Protein AF-G9FIB5-F1 (afdb_monomer)

Structure (mmCIF, N/CA/C/O backbone):
data_AF-G9FIB5-F1
#
_entry.id   AF-G9FIB5-F1
#
loop_
_atom_site.group_PDB
_atom_site.id
_atom_site.type_symbol
_atom_site.label_atom_id
_atom_site.label_alt_id
_atom_site.label_comp_id
_atom_site.label_asym_id
_atom_site.label_entity_id
_atom_site.label_seq_id
_atom_site.pdbx_PDB_ins_code
_atom_site.Cartn_x
_atom_site.Cartn_y
_atom_site.Cartn_z
_atom_site.occupancy
_atom_site.B_iso_or_equiv
_atom_site.auth_seq_id
_atom_site.auth_comp_id
_atom_site.auth_asym_id
_atom_site.auth_atom_id
_atom_site.pdbx_PDB_model_num
ATOM 1 N N . MET A 1 1 ? 10.680 5.954 -19.033 1.00 52.06 1 MET A N 1
ATOM 2 C CA . MET A 1 1 ? 10.224 6.651 -17.808 1.00 52.06 1 MET A CA 1
ATOM 3 C C . MET A 1 1 ? 9.826 5.575 -16.813 1.00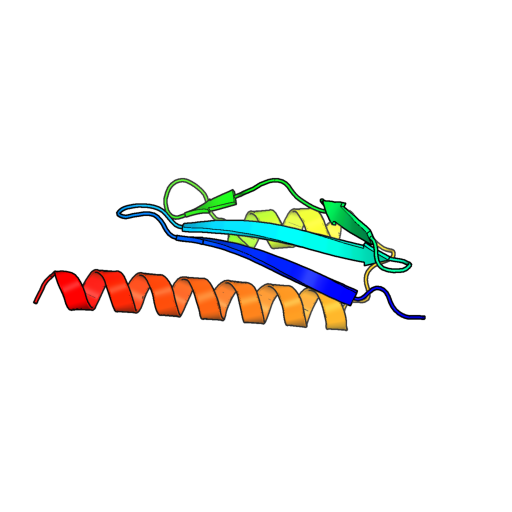 52.06 1 MET A C 1
ATOM 5 O O . MET A 1 1 ? 9.101 4.678 -17.220 1.00 52.06 1 MET A O 1
ATOM 9 N N . ALA A 1 2 ? 10.352 5.584 -15.585 1.00 57.59 2 ALA A N 1
ATOM 10 C CA . ALA A 1 2 ? 9.942 4.607 -14.571 1.00 57.59 2 ALA A CA 1
ATOM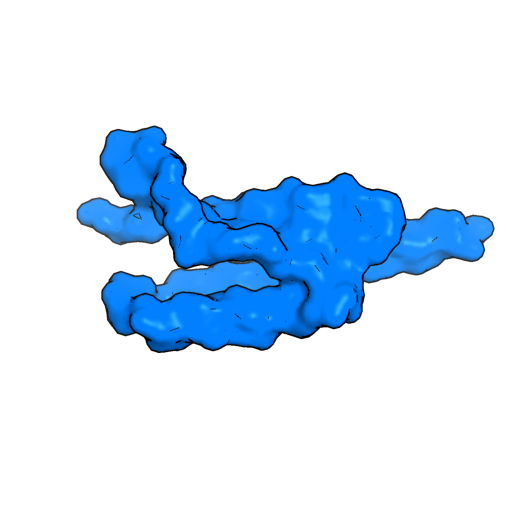 11 C C . ALA A 1 2 ? 8.470 4.854 -14.177 1.00 57.59 2 ALA A C 1
ATOM 13 O O . ALA A 1 2 ? 8.079 6.027 -14.099 1.00 57.59 2 ALA A O 1
ATOM 14 N N . PRO A 1 3 ? 7.652 3.806 -13.976 1.00 63.50 3 PRO A N 1
ATOM 15 C CA . PRO A 1 3 ? 6.282 3.968 -13.501 1.00 63.50 3 PRO A CA 1
ATOM 16 C C . PRO A 1 3 ? 6.293 4.658 -12.132 1.00 63.50 3 PRO A C 1
ATOM 18 O O . PRO A 1 3 ? 7.070 4.306 -11.251 1.00 63.50 3 PRO A O 1
ATOM 21 N N . ARG A 1 4 ? 5.456 5.684 -11.950 1.00 86.31 4 ARG A N 1
ATOM 22 C CA . ARG A 1 4 ? 5.293 6.332 -10.641 1.00 86.31 4 ARG A CA 1
ATOM 23 C C . ARG A 1 4 ? 4.109 5.683 -9.943 1.00 86.31 4 ARG A C 1
ATOM 25 O O . ARG A 1 4 ? 3.019 5.703 -10.488 1.00 86.31 4 ARG A O 1
ATOM 32 N N . PHE A 1 5 ? 4.302 5.126 -8.757 1.00 92.19 5 PHE A N 1
ATOM 33 C CA . PHE A 1 5 ? 3.207 4.547 -7.977 1.00 92.19 5 PHE A CA 1
ATOM 34 C C . PHE A 1 5 ? 2.639 5.566 -6.989 1.00 92.19 5 PHE A C 1
ATOM 36 O O . PHE A 1 5 ? 3.370 6.416 -6.473 1.00 92.19 5 PHE A O 1
ATOM 43 N N . LYS A 1 6 ? 1.342 5.464 -6.710 1.00 92.50 6 LYS A N 1
ATOM 44 C CA . LYS A 1 6 ? 0.616 6.299 -5.757 1.00 92.50 6 LYS A CA 1
ATOM 45 C C . LYS A 1 6 ? -0.161 5.410 -4.796 1.00 92.50 6 LYS A C 1
ATOM 47 O O . LYS A 1 6 ? -0.822 4.474 -5.223 1.00 92.50 6 LYS A O 1
ATOM 52 N N . LEU A 1 7 ? -0.079 5.716 -3.506 1.00 93.88 7 LEU A N 1
ATOM 53 C CA . LEU A 1 7 ? -0.905 5.091 -2.477 1.00 93.88 7 LEU A CA 1
ATOM 54 C C . LEU A 1 7 ? -2.194 5.894 -2.323 1.00 93.88 7 LEU A C 1
ATOM 56 O O . LEU A 1 7 ? -2.148 7.099 -2.067 1.00 93.88 7 LEU A O 1
ATOM 60 N N . ASN A 1 8 ? -3.326 5.220 -2.461 1.00 94.81 8 ASN A N 1
ATOM 61 C CA . ASN A 1 8 ? -4.638 5.763 -2.157 1.00 94.81 8 ASN A CA 1
ATOM 62 C C . ASN A 1 8 ? -5.061 5.279 -0.775 1.00 94.81 8 ASN A C 1
ATOM 64 O O . ASN A 1 8 ? -5.011 4.086 -0.483 1.00 94.81 8 ASN A O 1
ATOM 68 N N . ILE A 1 9 ? -5.473 6.216 0.073 1.00 95.06 9 ILE A N 1
ATOM 69 C CA . ILE A 1 9 ? -5.771 5.963 1.482 1.00 95.06 9 ILE A CA 1
ATOM 70 C C . ILE A 1 9 ? -7.221 6.357 1.727 1.00 95.06 9 ILE A C 1
ATOM 72 O O . ILE A 1 9 ? -7.617 7.484 1.431 1.00 95.06 9 ILE A O 1
ATOM 76 N N . LEU A 1 10 ? -7.997 5.434 2.284 1.00 95.00 10 LEU A N 1
ATOM 77 C CA . LEU A 1 10 ? -9.348 5.668 2.762 1.00 95.00 10 LEU A CA 1
ATOM 78 C C . LEU A 1 10 ? -9.337 5.591 4.288 1.00 95.00 10 LEU A C 1
ATOM 80 O O . LEU A 1 10 ? -9.177 4.520 4.869 1.00 95.00 10 LEU A O 1
ATOM 84 N N . TRP A 1 11 ? -9.469 6.746 4.932 1.00 93.62 11 TRP A N 1
ATOM 85 C CA . TRP A 1 11 ? -9.451 6.862 6.385 1.00 93.62 11 TRP A CA 1
ATOM 86 C C . TRP A 1 11 ? -10.880 6.849 6.922 1.00 93.62 11 TRP A C 1
ATOM 88 O O . TRP A 1 11 ? -11.617 7.814 6.726 1.00 93.62 11 TRP A O 1
ATOM 98 N N . LEU A 1 12 ? -11.279 5.759 7.575 1.00 91.31 12 LEU A N 1
ATOM 99 C CA . LEU A 1 12 ? -12.597 5.611 8.189 1.00 91.31 12 LEU A CA 1
ATOM 100 C C . LEU A 1 12 ? -12.464 5.595 9.716 1.00 91.31 12 LEU A C 1
ATOM 102 O O . LEU A 1 12 ? -11.364 5.484 10.258 1.00 91.31 12 LEU A O 1
ATOM 106 N N . GLU A 1 13 ? -13.597 5.702 10.411 1.00 86.56 13 GLU A N 1
ATOM 107 C CA . GLU A 1 13 ? -13.632 5.733 11.879 1.00 86.56 13 GLU A CA 1
ATOM 108 C C . GLU A 1 13 ? -13.040 4.465 12.499 1.00 86.56 13 GLU A C 1
ATOM 110 O O . GLU A 1 13 ? -12.260 4.553 13.436 1.00 86.56 13 GLU A O 1
ATOM 115 N N . ASN A 1 14 ? -13.370 3.296 11.944 1.00 90.00 14 AS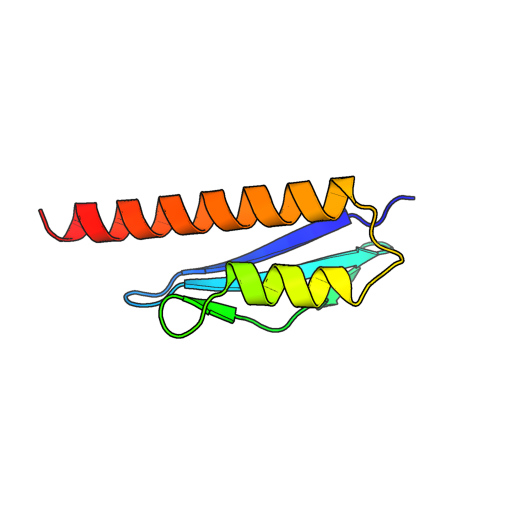N A N 1
ATOM 116 C CA . ASN A 1 14 ? -12.966 1.994 12.487 1.00 90.00 14 ASN A CA 1
ATOM 117 C C . ASN A 1 14 ? -12.070 1.192 11.540 1.00 90.00 14 ASN A C 1
ATOM 119 O O . ASN A 1 14 ? -11.634 0.094 11.884 1.00 90.00 14 ASN A O 1
ATOM 123 N N . GLU A 1 15 ? -11.818 1.717 10.341 1.00 93.62 15 GLU A N 1
ATOM 124 C CA . GLU A 1 15 ? -11.139 0.988 9.278 1.00 93.62 15 GLU A CA 1
ATOM 125 C C . GLU A 1 15 ? -10.167 1.881 8.508 1.00 93.62 15 GLU A C 1
ATOM 127 O O . GLU A 1 15 ? -10.360 3.089 8.367 1.00 93.62 15 GLU A O 1
ATOM 132 N N . LEU A 1 16 ? -9.133 1.257 7.960 1.00 95.00 16 LEU A N 1
ATOM 133 C CA . LEU A 1 16 ? -8.167 1.887 7.076 1.00 95.00 16 LEU A CA 1
ATOM 134 C C . LEU A 1 16 ? -8.129 1.113 5.761 1.00 95.00 16 LEU A C 1
ATOM 136 O O . LEU A 1 16 ? -7.670 -0.027 5.727 1.00 95.00 16 LEU A O 1
ATOM 140 N N . GLY A 1 17 ? -8.601 1.739 4.686 1.00 95.94 17 GLY A N 1
ATOM 141 C CA . GLY A 1 17 ? -8.484 1.216 3.330 1.00 95.94 17 GLY A CA 1
ATOM 142 C C . GLY A 1 17 ? -7.199 1.704 2.665 1.00 95.94 17 GLY A C 1
ATOM 143 O O . GLY A 1 17 ? -6.909 2.900 2.695 1.00 95.94 17 GLY A O 1
ATOM 144 N N . ILE A 1 18 ? -6.436 0.810 2.040 1.00 95.88 18 ILE A N 1
ATOM 145 C CA . ILE A 1 18 ? -5.247 1.170 1.254 1.00 95.88 18 ILE A CA 1
ATOM 146 C C . ILE A 1 18 ? -5.315 0.483 -0.110 1.00 95.88 18 ILE A C 1
ATOM 148 O O . ILE A 1 18 ? -5.557 -0.719 -0.182 1.00 95.88 18 ILE A O 1
ATOM 152 N N . ALA A 1 19 ? -5.077 1.249 -1.173 1.00 96.12 19 ALA A N 1
ATOM 153 C CA . ALA A 1 19 ? -4.920 0.767 -2.543 1.00 96.12 19 ALA A CA 1
ATOM 154 C C . ALA A 1 19 ? -3.684 1.403 -3.196 1.00 96.12 19 ALA A C 1
ATOM 156 O O . ALA A 1 19 ? -3.173 2.426 -2.726 1.00 96.12 19 ALA A O 1
ATOM 157 N N . ILE A 1 20 ? -3.195 0.808 -4.282 1.00 95.06 20 ILE A N 1
ATOM 158 C CA . ILE A 1 20 ? -2.064 1.322 -5.055 1.00 95.06 20 ILE A CA 1
ATOM 159 C C . ILE A 1 20 ? -2.514 1.562 -6.485 1.00 95.06 20 ILE A C 1
ATOM 161 O O . ILE A 1 20 ? -3.098 0.679 -7.105 1.00 95.06 20 ILE A O 1
ATOM 165 N N . ASP A 1 21 ? -2.133 2.715 -7.025 1.00 94.38 21 ASP A N 1
ATOM 166 C CA . ASP A 1 21 ? -2.330 3.054 -8.426 1.00 94.38 21 ASP A CA 1
ATOM 167 C C . ASP A 1 21 ? -0.994 3.303 -9.113 1.00 94.38 21 ASP A C 1
ATOM 169 O O . ASP A 1 21 ? -0.038 3.834 -8.536 1.00 94.38 21 ASP A O 1
ATOM 173 N N . GLN A 1 22 ? -0.935 2.936 -10.382 1.00 92.31 22 GLN A N 1
ATOM 174 C CA . GLN A 1 22 ? 0.167 3.229 -11.273 1.00 92.31 22 GLN A CA 1
ATOM 175 C C . GLN A 1 22 ? -0.136 4.503 -12.062 1.00 92.31 22 GLN A C 1
ATOM 177 O O . GLN A 1 22 ? -1.167 4.622 -12.713 1.00 92.31 22 GLN A O 1
ATOM 182 N N . ILE A 1 23 ? 0.795 5.451 -12.044 1.00 90.38 23 ILE A N 1
ATOM 183 C CA . ILE A 1 23 ? 0.758 6.650 -12.872 1.00 90.38 23 ILE A CA 1
ATOM 184 C C . ILE A 1 23 ? 1.579 6.381 -14.130 1.00 90.38 23 ILE A C 1
ATOM 186 O O . ILE A 1 23 ? 2.811 6.255 -14.073 1.00 90.38 23 ILE A O 1
ATOM 190 N N . GLN A 1 24 ? 0.897 6.327 -15.270 1.00 88.19 24 GLN A N 1
ATOM 191 C CA . GLN A 1 24 ? 1.504 6.137 -16.582 1.00 88.19 24 GLN A CA 1
ATOM 192 C C . GLN A 1 24 ? 0.965 7.187 -17.551 1.00 88.19 24 GLN A C 1
ATOM 194 O O . GLN A 1 24 ? -0.236 7.385 -17.655 1.00 88.19 24 GLN A O 1
ATOM 199 N N . SER A 1 25 ? 1.862 7.899 -18.239 1.00 85.12 25 SER A N 1
ATOM 200 C CA . SER A 1 25 ? 1.497 8.934 -19.224 1.00 85.12 25 SER A CA 1
ATOM 201 C C . SER A 1 25 ? 0.543 10.027 -18.706 1.00 85.12 25 SER A C 1
ATOM 203 O O . SER A 1 25 ? -0.140 10.672 -19.491 1.00 85.12 25 SER A O 1
ATOM 205 N N . GLY A 1 26 ? 0.523 10.267 -17.389 1.00 83.44 26 GLY A N 1
ATOM 206 C CA . GLY A 1 26 ? -0.371 11.239 -16.748 1.00 83.44 26 GLY A CA 1
ATOM 207 C C . GLY A 1 26 ? -1.723 10.668 -16.311 1.00 83.44 26 GLY A C 1
ATOM 208 O O . GLY A 1 26 ? -2.456 11.361 -15.613 1.00 83.44 26 GLY A O 1
ATOM 209 N N . GLU A 1 27 ? -2.023 9.413 -16.643 1.00 87.19 27 GLU A N 1
ATOM 210 C CA . GLU A 1 27 ? -3.231 8.713 -16.209 1.00 87.19 27 GLU A CA 1
ATOM 211 C C . GLU A 1 27 ? -2.969 7.861 -14.965 1.00 87.19 27 GLU A C 1
ATOM 213 O O . GLU A 1 27 ? -1.866 7.346 -14.761 1.00 87.19 27 GLU A O 1
ATOM 218 N N . GLN A 1 28 ? -3.996 7.736 -14.123 1.00 91.00 28 GLN A N 1
ATOM 219 C CA . GLN A 1 28 ? -3.988 6.936 -12.902 1.00 91.00 28 GLN A CA 1
ATOM 220 C C . GLN A 1 28 ? -4.698 5.608 -13.189 1.00 91.00 28 GLN A C 1
ATOM 222 O O . GLN A 1 28 ? -5.896 5.584 -13.459 1.00 91.00 28 GLN A O 1
ATOM 227 N N . ILE A 1 29 ? -3.943 4.514 -13.154 1.00 91.06 29 ILE A N 1
ATOM 228 C CA . ILE A 1 29 ? -4.411 3.158 -13.441 1.00 91.06 29 ILE A CA 1
ATOM 229 C C . ILE A 1 29 ? -4.443 2.385 -12.116 1.00 91.06 29 ILE A C 1
ATOM 231 O O . ILE A 1 29 ? -3.382 2.220 -11.506 1.00 91.06 29 ILE A O 1
ATOM 235 N N . PRO A 1 30 ? -5.610 1.906 -11.653 1.00 92.56 30 PRO A N 1
ATOM 236 C CA . PRO A 1 30 ? -5.698 1.107 -10.435 1.00 92.56 30 PRO A CA 1
ATOM 237 C C . PRO A 1 30 ? -4.859 -0.165 -10.549 1.00 92.56 30 PRO A C 1
ATOM 239 O O . PRO A 1 30 ? -5.025 -0.941 -11.490 1.00 92.56 30 PRO A O 1
ATOM 242 N N . LEU A 1 31 ? -3.930 -0.364 -9.612 1.00 91.12 31 LEU A N 1
ATOM 243 C CA . LEU A 1 31 ? -3.035 -1.523 -9.604 1.00 91.12 31 LEU A CA 1
ATOM 244 C C . LEU A 1 31 ? -3.525 -2.618 -8.657 1.00 91.12 31 LEU A C 1
ATOM 246 O O . LEU A 1 31 ? -3.270 -3.799 -8.901 1.00 91.12 31 LEU A O 1
ATOM 250 N N . THR A 1 32 ? -4.184 -2.220 -7.571 1.00 92.50 32 THR A N 1
ATOM 251 C CA . THR A 1 32 ? -4.770 -3.114 -6.574 1.00 92.50 32 THR A CA 1
ATOM 252 C C . THR A 1 32 ? -6.141 -2.610 -6.151 1.00 92.50 32 THR A C 1
ATOM 254 O O . THR A 1 32 ? -6.405 -1.407 -6.186 1.00 92.50 32 THR A O 1
ATOM 257 N N . ASP A 1 33 ? -6.977 -3.521 -5.664 1.00 93.00 33 ASP A N 1
ATOM 258 C CA . ASP A 1 33 ? -8.189 -3.153 -4.938 1.00 93.00 33 ASP A CA 1
ATOM 259 C C . ASP A 1 33 ? -7.857 -2.484 -3.592 1.00 93.00 33 ASP A C 1
ATOM 261 O O . ASP A 1 33 ? -6.704 -2.455 -3.142 1.00 93.00 33 ASP A O 1
ATOM 265 N N . TYR A 1 34 ? -8.888 -1.941 -2.942 1.00 94.25 34 TYR A N 1
ATOM 266 C CA . TYR A 1 34 ? -8.789 -1.445 -1.574 1.00 94.25 34 TYR A CA 1
ATOM 267 C C . TYR A 1 34 ? -8.771 -2.601 -0.575 1.00 94.25 34 TYR A C 1
ATOM 269 O O . TYR A 1 34 ? -9.727 -3.370 -0.470 1.00 94.25 34 TYR A O 1
ATOM 277 N N . PHE A 1 35 ? -7.707 -2.659 0.218 1.00 94.56 35 PHE A N 1
ATOM 278 C CA . PHE A 1 35 ? -7.549 -3.604 1.317 1.00 94.56 35 PHE A CA 1
ATOM 279 C C . PHE A 1 35 ? -7.817 -2.922 2.656 1.00 94.56 35 PHE A C 1
ATOM 281 O O . PHE A 1 35 ? -7.254 -1.859 2.932 1.00 94.56 35 PHE A O 1
ATOM 288 N N . PHE A 1 36 ? -8.651 -3.536 3.496 1.00 94.06 36 PHE A N 1
ATOM 289 C CA . PHE A 1 36 ? -9.176 -2.917 4.713 1.00 94.06 36 PHE A CA 1
ATOM 290 C C . PHE A 1 36 ? -8.578 -3.520 5.987 1.00 94.06 36 PHE A C 1
ATOM 292 O O . PHE A 1 36 ? -8.809 -4.681 6.321 1.00 94.06 36 PHE A O 1
ATOM 299 N N . TRP A 1 37 ? -7.892 -2.684 6.759 1.00 92.00 37 TRP A N 1
ATOM 300 C CA . TRP A 1 37 ? -7.408 -3.000 8.100 1.00 92.00 37 TRP A CA 1
ATOM 301 C C . TRP A 1 37 ? -8.417 -2.513 9.155 1.00 92.00 37 TRP A C 1
ATOM 303 O O . TRP A 1 37 ? -8.966 -1.425 8.977 1.00 92.00 37 TRP A O 1
ATOM 313 N N . PRO A 1 38 ? -8.668 -3.247 10.259 1.00 89.75 38 PRO A N 1
ATOM 314 C CA . PRO A 1 38 ? -8.022 -4.494 10.692 1.00 89.75 38 PRO A CA 1
ATOM 315 C C . PRO A 1 38 ? -8.726 -5.780 10.222 1.00 89.75 38 PRO A C 1
ATOM 317 O 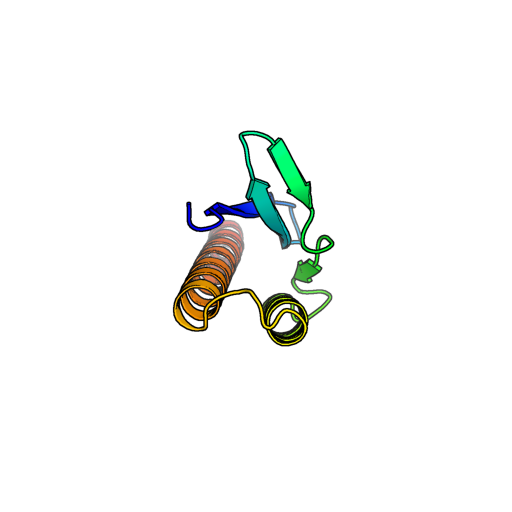O . PRO A 1 38 ? -8.384 -6.861 10.695 1.00 89.75 38 PRO A O 1
ATOM 320 N N . LYS A 1 39 ? -9.728 -5.689 9.333 1.00 87.69 39 LYS A N 1
ATOM 321 C CA . LYS A 1 39 ? -10.490 -6.860 8.857 1.00 87.69 39 LYS A CA 1
ATOM 322 C C . LYS A 1 39 ? -9.607 -7.883 8.136 1.00 87.69 39 LYS A C 1
ATOM 324 O O . LYS A 1 39 ? -9.841 -9.082 8.267 1.00 87.69 39 LYS A O 1
ATOM 329 N N . SER A 1 40 ? -8.610 -7.417 7.389 1.00 88.44 40 SER A N 1
ATOM 330 C CA . SER A 1 40 ? -7.601 -8.245 6.734 1.00 88.44 40 SER A CA 1
ATOM 331 C C . SER A 1 40 ? -6.201 -7.665 6.913 1.00 88.44 40 SER A C 1
ATOM 333 O O . SER A 1 40 ? -6.030 -6.481 7.209 1.00 88.44 40 SER A O 1
ATOM 335 N N . ASP A 1 41 ? -5.182 -8.506 6.716 1.00 91.88 41 ASP A N 1
ATOM 336 C CA . ASP A 1 41 ? -3.789 -8.059 6.701 1.00 91.88 41 ASP A CA 1
ATOM 337 C C . ASP A 1 41 ? -3.488 -7.302 5.398 1.00 91.88 41 ASP A C 1
ATOM 339 O O . ASP A 1 41 ? -3.023 -7.865 4.405 1.00 91.88 41 ASP A O 1
ATOM 343 N N . THR A 1 42 ? -3.799 -6.004 5.408 1.00 92.62 42 THR A N 1
ATOM 344 C CA . THR A 1 42 ? -3.577 -5.083 4.288 1.00 92.62 42 THR A CA 1
ATOM 345 C C . THR A 1 42 ? -2.124 -5.079 3.811 1.00 92.62 42 THR A C 1
ATOM 347 O O . THR A 1 42 ? -1.880 -4.978 2.608 1.00 92.62 42 THR A O 1
ATOM 350 N N . TRP A 1 43 ? -1.145 -5.207 4.715 1.00 93.50 43 TRP A N 1
ATOM 351 C CA . TRP A 1 43 ? 0.268 -5.180 4.335 1.00 93.50 43 TRP A CA 1
ATOM 352 C C . TRP A 1 43 ? 0.667 -6.450 3.578 1.00 93.50 43 TRP A C 1
ATOM 354 O O . TRP A 1 43 ? 1.298 -6.362 2.521 1.00 93.50 43 TRP A O 1
ATOM 364 N N . ASP A 1 44 ? 0.257 -7.622 4.073 1.00 94.62 44 ASP A N 1
ATOM 365 C CA . ASP A 1 44 ? 0.531 -8.901 3.407 1.00 94.62 44 ASP A CA 1
ATOM 366 C C . ASP A 1 44 ? -0.208 -9.011 2.062 1.00 94.62 44 ASP A C 1
ATOM 368 O O . ASP A 1 44 ? 0.366 -9.473 1.075 1.00 94.62 44 ASP A O 1
ATOM 372 N N . GLN A 1 45 ? -1.444 -8.507 1.974 1.00 94.75 45 GLN A N 1
ATOM 373 C CA . GLN A 1 45 ? -2.204 -8.462 0.718 1.00 94.75 45 GLN A CA 1
ATOM 374 C C . GLN A 1 45 ? -1.517 -7.594 -0.343 1.00 94.75 45 GLN A C 1
ATOM 376 O O . GLN A 1 45 ? -1.293 -8.059 -1.462 1.00 94.75 45 GLN A O 1
ATOM 381 N N . ILE A 1 46 ? -1.091 -6.377 0.015 1.00 94.06 46 ILE A N 1
ATOM 382 C CA . ILE A 1 46 ? -0.324 -5.502 -0.885 1.00 94.06 46 ILE A CA 1
ATOM 383 C C . ILE A 1 46 ? 0.978 -6.180 -1.315 1.00 94.06 46 ILE A C 1
ATOM 385 O O . ILE A 1 46 ? 1.343 -6.143 -2.491 1.00 94.06 46 ILE A O 1
ATOM 389 N N . ARG A 1 47 ? 1.684 -6.830 -0.385 1.00 94.69 47 ARG A N 1
ATOM 390 C CA . ARG A 1 47 ? 2.917 -7.553 -0.698 1.00 94.69 47 ARG A CA 1
ATOM 391 C C . ARG A 1 47 ? 2.680 -8.647 -1.735 1.00 94.69 47 ARG A C 1
ATOM 393 O O . ARG A 1 47 ? 3.396 -8.673 -2.735 1.00 94.69 47 ARG A O 1
ATOM 400 N N . ARG A 1 48 ? 1.683 -9.510 -1.527 1.00 94.94 48 ARG A N 1
ATOM 401 C CA . ARG A 1 48 ? 1.333 -10.583 -2.473 1.00 94.94 48 ARG A CA 1
ATOM 402 C C . ARG A 1 48 ? 0.968 -10.017 -3.837 1.00 94.94 48 ARG A C 1
ATOM 404 O O . ARG A 1 48 ? 1.489 -10.479 -4.850 1.00 94.94 48 ARG A O 1
ATOM 411 N N . GLU A 1 49 ? 0.155 -8.965 -3.872 1.00 94.12 49 GLU A N 1
ATOM 412 C CA . GLU A 1 49 ? -0.213 -8.296 -5.119 1.00 94.12 49 GLU A CA 1
ATOM 413 C C . GLU A 1 49 ? 0.998 -7.743 -5.875 1.00 94.12 49 GLU A C 1
ATOM 415 O O . GLU A 1 49 ? 1.068 -7.857 -7.101 1.00 94.12 49 GLU A O 1
ATOM 420 N N . LEU A 1 50 ? 1.978 -7.175 -5.175 1.00 92.75 50 LEU A N 1
ATOM 421 C CA . LEU A 1 50 ? 3.214 -6.691 -5.788 1.00 92.75 50 LEU A CA 1
ATOM 422 C C . LEU A 1 50 ? 4.133 -7.842 -6.221 1.00 92.75 50 LEU A C 1
ATOM 424 O O . LEU A 1 50 ? 4.833 -7.723 -7.228 1.00 92.75 50 LEU A O 1
ATOM 428 N N . GLU A 1 51 ? 4.156 -8.965 -5.502 1.00 93.31 51 GLU A N 1
ATOM 429 C CA . GLU A 1 51 ? 4.933 -10.158 -5.865 1.00 93.31 51 GLU A CA 1
ATOM 430 C C . GLU A 1 51 ? 4.452 -10.777 -7.188 1.00 93.31 51 GLU A C 1
ATOM 432 O O . GLU A 1 51 ? 5.292 -11.163 -8.001 1.00 93.31 51 GLU A O 1
ATOM 437 N N . THR A 1 52 ? 3.145 -10.741 -7.481 1.00 93.69 52 THR A N 1
ATOM 438 C CA . THR A 1 52 ? 2.587 -11.205 -8.773 1.00 93.69 52 THR A CA 1
ATOM 439 C C . THR A 1 52 ? 3.012 -10.363 -9.984 1.00 93.69 52 THR A C 1
ATOM 441 O O . THR A 1 52 ? 2.832 -10.786 -11.125 1.00 93.69 52 THR A O 1
ATOM 444 N N . LYS A 1 53 ? 3.588 -9.172 -9.765 1.00 90.81 53 LYS A N 1
ATOM 445 C CA . LYS A 1 53 ? 3.926 -8.193 -10.810 1.00 90.81 53 LYS A CA 1
ATOM 446 C C . LYS A 1 53 ? 5.455 -8.101 -10.970 1.00 90.81 53 LYS A C 1
ATOM 448 O O . LYS A 1 53 ? 6.106 -7.299 -10.290 1.00 90.81 53 LYS A O 1
ATOM 453 N N . PRO A 1 54 ? 6.077 -8.924 -11.843 1.00 89.88 54 PRO A N 1
ATOM 454 C CA . PRO A 1 54 ? 7.538 -8.990 -11.987 1.00 89.88 54 PRO A CA 1
ATOM 455 C C . PRO A 1 54 ? 8.151 -7.748 -12.648 1.00 89.88 54 PRO A C 1
ATOM 457 O O . PRO A 1 54 ? 9.348 -7.516 -12.527 1.00 89.88 54 PRO A O 1
ATOM 460 N N . TRP A 1 55 ? 7.338 -6.938 -13.328 1.00 90.12 55 TRP A N 1
ATOM 461 C CA . TRP A 1 55 ? 7.758 -5.698 -13.985 1.00 90.12 55 TRP A CA 1
ATOM 462 C C . TRP A 1 55 ? 7.978 -4.526 -13.011 1.00 90.12 55 TRP A C 1
ATOM 464 O O . TRP A 1 55 ? 8.547 -3.512 -13.410 1.00 90.12 55 TRP A O 1
ATOM 474 N N . ILE A 1 56 ? 7.550 -4.654 -11.749 1.00 90.31 56 ILE A N 1
ATOM 475 C CA . ILE A 1 56 ? 7.814 -3.677 -10.683 1.00 90.31 56 ILE A CA 1
ATOM 476 C C . ILE A 1 56 ? 9.168 -3.999 -10.054 1.00 90.31 56 ILE A C 1
ATOM 478 O O . ILE A 1 56 ? 9.421 -5.142 -9.662 1.00 90.31 56 ILE A O 1
ATOM 482 N N . LEU A 1 57 ? 10.031 -2.998 -9.898 1.00 91.62 57 LEU A N 1
ATOM 483 C CA . LEU A 1 57 ? 11.361 -3.211 -9.338 1.00 91.62 57 LEU A CA 1
ATOM 484 C C . LEU A 1 57 ? 11.282 -3.533 -7.842 1.00 91.62 57 LEU A C 1
ATOM 486 O O . LEU A 1 57 ? 10.503 -2.937 -7.100 1.00 91.62 57 LEU A O 1
ATOM 490 N N . THR A 1 58 ? 12.164 -4.405 -7.352 1.00 91.44 58 THR A N 1
ATOM 491 C CA . THR A 1 58 ? 12.228 -4.777 -5.924 1.00 91.44 58 THR A CA 1
ATOM 492 C C . THR A 1 58 ? 12.346 -3.561 -5.000 1.00 91.44 58 THR A C 1
ATOM 494 O O . THR A 1 58 ? 11.734 -3.526 -3.934 1.00 91.44 58 THR A O 1
ATOM 497 N N . LYS A 1 59 ? 13.084 -2.527 -5.427 1.00 91.88 59 LYS A N 1
ATOM 498 C CA . LYS A 1 59 ? 13.209 -1.263 -4.690 1.00 91.88 59 LYS A CA 1
ATOM 499 C C . LYS A 1 59 ? 11.866 -0.537 -4.558 1.00 91.88 59 LYS A C 1
ATOM 501 O O . LYS A 1 59 ? 11.552 -0.052 -3.477 1.00 91.88 59 LYS A O 1
ATOM 506 N N . GLU A 1 60 ? 11.078 -0.486 -5.629 1.00 92.06 60 GLU A N 1
ATOM 507 C CA . GLU A 1 60 ? 9.762 0.166 -5.641 1.00 92.06 60 GLU A CA 1
ATOM 508 C C . GLU A 1 60 ? 8.776 -0.599 -4.756 1.00 92.06 60 GLU A C 1
A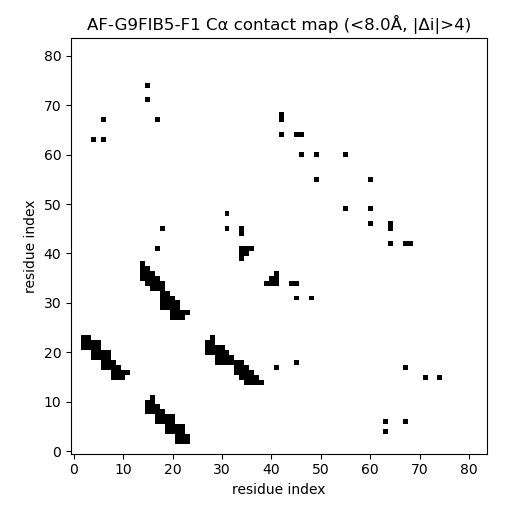TOM 510 O O . GLU A 1 60 ? 8.078 0.013 -3.948 1.00 92.06 60 GLU A O 1
ATOM 515 N N . LYS A 1 61 ? 8.797 -1.941 -4.814 1.00 92.88 61 LYS A N 1
ATOM 516 C CA . LYS A 1 61 ? 8.012 -2.794 -3.907 1.00 92.88 61 LYS A CA 1
ATOM 517 C C . LYS A 1 61 ? 8.339 -2.496 -2.443 1.00 92.88 61 LYS A C 1
ATOM 519 O O . LYS A 1 61 ? 7.436 -2.261 -1.647 1.00 92.88 61 LYS A O 1
ATOM 524 N N . ALA A 1 62 ? 9.626 -2.436 -2.096 1.00 94.12 62 ALA A N 1
ATOM 525 C CA . ALA A 1 62 ? 10.061 -2.120 -0.736 1.00 94.12 62 ALA A CA 1
ATOM 526 C C . ALA A 1 62 ? 9.621 -0.713 -0.290 1.00 94.12 62 ALA A C 1
ATOM 528 O O . ALA A 1 62 ? 9.183 -0.534 0.844 1.00 94.12 62 ALA A O 1
ATOM 529 N N . GLN A 1 63 ? 9.689 0.285 -1.178 1.00 94.00 63 GLN A N 1
ATOM 530 C CA . GLN A 1 63 ? 9.221 1.643 -0.882 1.00 94.00 63 GLN A CA 1
ATOM 531 C C . GLN A 1 63 ? 7.709 1.691 -0.619 1.00 94.00 63 GLN A C 1
ATOM 533 O O . GLN A 1 63 ? 7.290 2.316 0.355 1.00 94.00 63 GLN A O 1
ATOM 538 N N . LEU A 1 64 ? 6.905 1.002 -1.434 1.00 94.00 64 LEU A N 1
ATOM 539 C CA . LEU A 1 64 ? 5.451 0.914 -1.259 1.00 94.00 64 LEU A CA 1
ATOM 540 C C . LEU A 1 64 ? 5.072 0.219 0.053 1.00 94.00 64 LEU A C 1
ATOM 542 O O . LEU A 1 64 ? 4.218 0.716 0.788 1.00 94.00 64 LEU A O 1
ATOM 546 N N . LEU A 1 65 ? 5.746 -0.883 0.392 1.00 95.19 65 LEU A N 1
ATOM 547 C CA . LEU A 1 65 ? 5.507 -1.620 1.636 1.00 95.19 65 LEU A CA 1
ATOM 548 C C . LEU A 1 65 ? 5.889 -0.811 2.881 1.00 95.19 65 LEU A C 1
ATOM 550 O O . LEU A 1 65 ? 5.146 -0.809 3.862 1.00 95.19 65 LEU A O 1
ATOM 554 N N . ASN A 1 66 ? 7.004 -0.079 2.840 1.00 95.69 66 ASN A N 1
ATOM 555 C CA . ASN A 1 66 ? 7.418 0.794 3.943 1.00 95.69 66 ASN A CA 1
ATOM 556 C C . ASN A 1 66 ? 6.462 1.981 4.126 1.00 95.69 66 ASN A C 1
ATOM 558 O O . ASN A 1 66 ? 6.139 2.353 5.257 1.00 95.69 66 ASN A O 1
ATOM 562 N N . ALA A 1 67 ? 5.981 2.568 3.028 1.00 95.00 67 ALA A N 1
ATOM 563 C CA . ALA A 1 67 ? 4.996 3.643 3.081 1.00 95.00 67 ALA A CA 1
ATOM 564 C C . ALA A 1 67 ? 3.652 3.141 3.638 1.00 95.00 67 ALA A C 1
ATOM 566 O O . ALA A 1 67 ? 3.086 3.777 4.524 1.00 95.00 67 ALA A O 1
ATOM 567 N N . THR A 1 68 ? 3.200 1.960 3.204 1.00 95.06 68 THR A N 1
ATOM 568 C CA . THR A 1 68 ? 2.003 1.283 3.734 1.00 95.06 68 THR A CA 1
ATOM 569 C C . THR A 1 68 ? 2.111 1.076 5.247 1.00 95.06 68 THR A C 1
ATOM 571 O O . THR A 1 68 ? 1.240 1.525 5.989 1.00 95.06 68 THR A O 1
ATOM 574 N N . ALA A 1 69 ? 3.214 0.487 5.725 1.00 95.00 69 ALA A N 1
ATOM 575 C CA . ALA A 1 69 ? 3.450 0.282 7.155 1.00 95.00 69 ALA A CA 1
ATOM 576 C C . ALA A 1 69 ? 3.462 1.607 7.940 1.00 95.00 69 ALA A C 1
ATOM 578 O O . ALA A 1 69 ? 2.915 1.696 9.038 1.00 95.00 69 ALA A O 1
ATOM 579 N N . THR A 1 70 ? 4.043 2.663 7.362 1.00 95.81 70 THR A N 1
ATOM 580 C CA . THR A 1 70 ? 4.057 4.003 7.968 1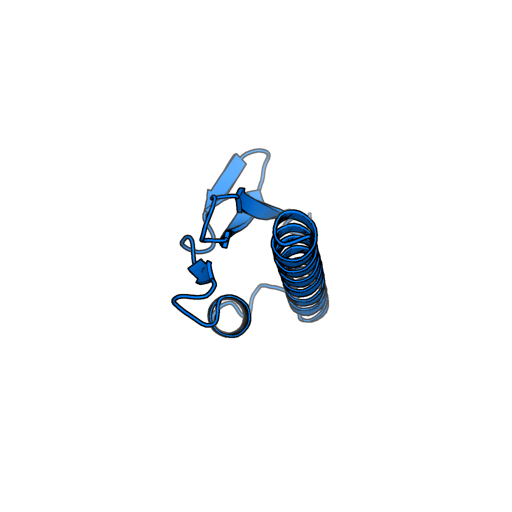.00 95.81 70 THR A CA 1
ATOM 581 C C . THR A 1 70 ? 2.641 4.549 8.164 1.00 95.81 70 THR A C 1
ATOM 583 O O . THR A 1 70 ? 2.322 5.029 9.251 1.00 95.81 70 THR A O 1
ATOM 586 N N . ILE A 1 71 ? 1.780 4.439 7.147 1.00 94.31 71 ILE A N 1
ATOM 587 C CA . ILE A 1 71 ? 0.382 4.897 7.200 1.00 94.31 71 ILE A CA 1
ATOM 588 C C . ILE A 1 71 ? -0.415 4.083 8.226 1.00 94.31 71 ILE A C 1
ATOM 590 O O . ILE A 1 71 ? -1.137 4.659 9.038 1.00 94.31 71 ILE A O 1
ATOM 594 N N . MET A 1 72 ? -0.243 2.758 8.245 1.00 92.81 72 MET A N 1
ATOM 595 C CA . MET A 1 72 ? -0.893 1.883 9.229 1.00 92.81 72 MET A CA 1
ATOM 596 C C . MET A 1 72 ? -0.511 2.264 10.665 1.00 92.81 72 MET A C 1
ATOM 598 O O . MET A 1 72 ? -1.386 2.428 11.516 1.00 92.81 72 MET A O 1
ATOM 602 N N . ASN A 1 73 ? 0.780 2.499 10.921 1.00 93.25 73 ASN A N 1
ATOM 603 C CA . ASN A 1 73 ? 1.263 2.957 12.225 1.00 93.25 73 ASN A CA 1
ATOM 604 C C . ASN A 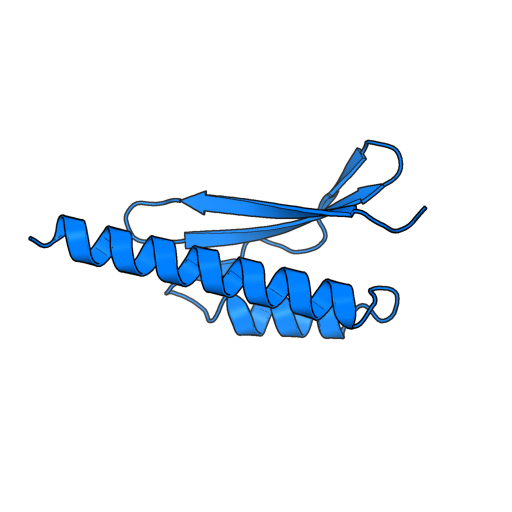1 73 ? 0.674 4.325 12.608 1.00 93.25 73 ASN A C 1
ATOM 606 O O . ASN A 1 73 ? 0.307 4.548 13.762 1.00 93.25 73 ASN A O 1
ATOM 610 N N . GLN A 1 74 ? 0.570 5.260 11.657 1.00 93.75 74 GLN A N 1
ATOM 611 C CA . GLN A 1 74 ? -0.052 6.568 11.891 1.00 93.75 74 GLN A CA 1
ATOM 612 C C . GLN A 1 74 ? -1.535 6.442 12.252 1.00 93.75 74 GLN A C 1
ATOM 614 O O . GLN A 1 74 ? -1.981 7.083 13.205 1.00 93.75 74 GLN A O 1
ATOM 619 N N . TRP A 1 75 ? -2.281 5.593 11.543 1.00 92.75 75 TRP A N 1
ATOM 620 C CA . TRP A 1 75 ? -3.687 5.319 11.836 1.00 92.75 75 TRP A CA 1
ATOM 621 C C . TRP A 1 75 ? -3.869 4.701 13.220 1.00 92.75 75 TRP A C 1
ATOM 623 O O . TRP A 1 75 ? -4.637 5.219 14.028 1.00 92.75 75 TRP A O 1
ATOM 633 N N . GLN A 1 76 ? -3.079 3.682 13.560 1.00 89.88 76 GLN A N 1
ATOM 634 C CA . GLN A 1 76 ? -3.137 3.049 14.878 1.00 89.88 76 GLN A CA 1
ATOM 635 C C . GLN A 1 76 ? -2.827 4.041 16.011 1.00 89.88 76 GLN A C 1
ATOM 637 O O . GLN A 1 76 ? -3.512 4.070 17.034 1.00 89.88 76 GLN A O 1
ATOM 642 N N . ASN A 1 77 ? -1.836 4.913 15.814 1.00 91.31 77 ASN A N 1
ATOM 643 C CA . ASN A 1 77 ? -1.517 5.975 16.766 1.00 91.31 77 ASN A CA 1
ATOM 644 C C . ASN A 1 77 ? -2.644 7.008 16.902 1.00 91.31 77 ASN A C 1
ATOM 646 O O . ASN A 1 77 ? -2.856 7.529 17.995 1.00 91.31 77 ASN A O 1
ATOM 650 N N . SER A 1 78 ? -3.356 7.315 15.816 1.00 88.12 78 SER A N 1
ATOM 651 C CA . SER A 1 78 ? -4.529 8.192 15.847 1.00 88.12 78 SER A CA 1
ATOM 652 C C . SER A 1 78 ? -5.661 7.572 16.663 1.00 88.12 78 SER A C 1
ATOM 654 O O . SER A 1 78 ? -6.220 8.244 17.524 1.00 88.12 78 SER A O 1
ATOM 656 N N . MET A 1 79 ? -5.945 6.284 16.455 1.00 84.62 79 MET A N 1
ATOM 657 C CA . MET A 1 79 ? -6.974 5.556 17.204 1.00 84.62 79 MET A CA 1
ATOM 658 C C . MET A 1 79 ? -6.670 5.542 18.707 1.00 84.62 79 MET A C 1
ATOM 660 O O . MET A 1 79 ? -7.543 5.823 19.522 1.00 84.62 79 MET A O 1
ATOM 664 N N . ASN A 1 80 ? -5.407 5.323 19.084 1.00 81.06 80 ASN A N 1
ATOM 665 C CA . ASN A 1 80 ? -4.983 5.332 20.488 1.00 81.06 80 ASN A CA 1
ATOM 666 C C . ASN A 1 80 ? -5.085 6.714 21.157 1.00 81.06 80 ASN A C 1
ATOM 668 O O . ASN A 1 80 ? -5.213 6.792 22.379 1.00 81.06 80 ASN A O 1
ATOM 672 N N . LYS A 1 81 ? -4.998 7.808 20.389 1.00 73.31 81 LYS A N 1
ATOM 673 C CA . LYS A 1 81 ? -5.142 9.173 20.919 1.00 73.31 81 LYS A CA 1
ATOM 674 C C . LYS A 1 81 ? -6.593 9.534 21.208 1.00 73.31 81 LYS A C 1
ATOM 676 O O . LYS A 1 81 ? -6.829 10.233 22.180 1.00 73.31 81 LYS A O 1
ATOM 681 N N . THR A 1 82 ? -7.537 9.047 20.407 1.00 62.50 82 THR A N 1
ATOM 682 C CA . THR A 1 82 ? -8.975 9.308 20.593 1.00 62.50 82 THR A CA 1
ATOM 683 C C . THR A 1 82 ? -9.550 8.620 21.839 1.00 62.50 82 THR A C 1
ATOM 685 O O . THR A 1 82 ? -10.604 9.008 22.325 1.00 62.50 82 THR A O 1
ATOM 688 N N . VAL A 1 83 ? -8.862 7.603 22.370 1.00 59.50 83 VAL A N 1
ATOM 689 C CA . VAL A 1 83 ? -9.285 6.842 23.562 1.00 59.50 83 VAL A CA 1
ATOM 690 C C . VAL A 1 83 ? -8.803 7.485 24.880 1.00 59.50 83 VAL A C 1
ATOM 692 O O . VAL A 1 83 ? -9.163 7.012 25.956 1.00 59.50 83 VAL A O 1
ATOM 695 N N . LYS A 1 84 ? -8.002 8.560 24.824 1.00 45.81 84 LYS A N 1
ATOM 696 C CA . LYS A 1 84 ? -7.598 9.354 25.999 1.00 45.81 84 LYS A CA 1
ATOM 697 C C . LYS A 1 84 ? -8.454 10.601 26.151 1.00 45.81 84 LYS A C 1
ATOM 699 O O . LYS A 1 84 ? -8.753 10.928 27.318 1.00 45.81 84 LYS A O 1
#

Sequence (84 aa):
MAPRFKLNILWLENELGIAIDQIQSGEQIPLTDYFFWPKSDTWDQIRRELETKPWILTKEKAQLLNATATIMNQWQNSMNKTVK

Foldseek 3Di:
DDWDKDWDWDDDPQKIWIFIWTQDPNDTHTQDDTDIPPVDDPLVVLLVSVVVPPVDDPVNSVVVSVVVVVVVVVSVVVNVVVVD

Organism: NCBI:txid33657

Radius of gyration: 13.64 Å; Cα contacts (8 Å, |Δi|>4): 96; chains: 1; bounding box: 27×22×45 Å

Solvent-accessible surface area (backbone atoms only — not comparable to full-atom values): 4980 Å² total; per-residue (Å²): 131,83,79,44,74,44,82,46,76,45,87,52,97,84,38,38,31,41,27,38,28,39,39,54,99,90,42,82,43,82,70,48,71,76,31,43,28,81,86,43,65,37,67,60,51,53,49,53,60,51,65,76,38,80,90,57,52,72,69,57,53,52,51,52,52,52,51,50,52,51,51,53,52,51,50,53,53,50,58,61,56,76,77,108

InterPro domains:
  IP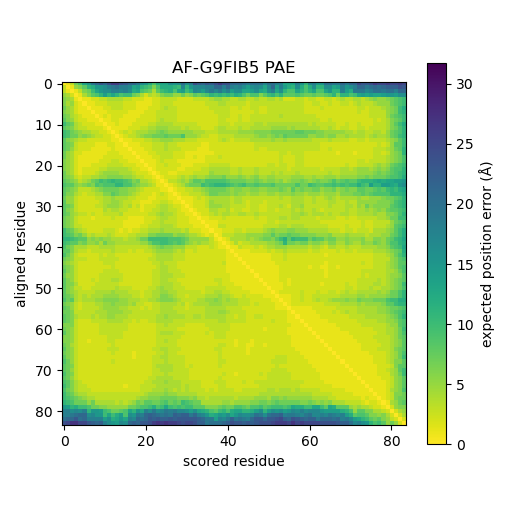R006924 Small ribosomal subunit protein cS23-like [PF04839] (31-77)
  IPR006924 Small ribosomal subunit protein cS23-like [PTHR35108] (3-79)
  IPR038447 PSRP-3/Ycf65 superfamily [G3DSA:3.30.390.140] (4-84)

Secondary structure (DSSP, 8-state):
-PPEEEEEEEE-SS-EEEEEEEEETTEEEE-SPPEEETTS-HHHHHHHHHHT-TTS-HHHHHHHHHHHHHHHHHHHHHHHHHT-

Nearest PDB structures (foldseek):
  2kt9-assembly1_A  TM=9.602E-01  e=2.442E-08  Synechocystis sp. PCC 6803
  6uz7-assembly1_AD  TM=5.875E-01  e=1.463E-01  Kluyveromyces lactis
  5xy3-assembly1_D  TM=6.199E-01  e=9.104E-01  Trichomonas vaginalis
  2fgg-assembly1_A  TM=3.992E-01  e=8.529E-01  Mycobacterium tuberculosis
  4wpy-assembly1_A-2  T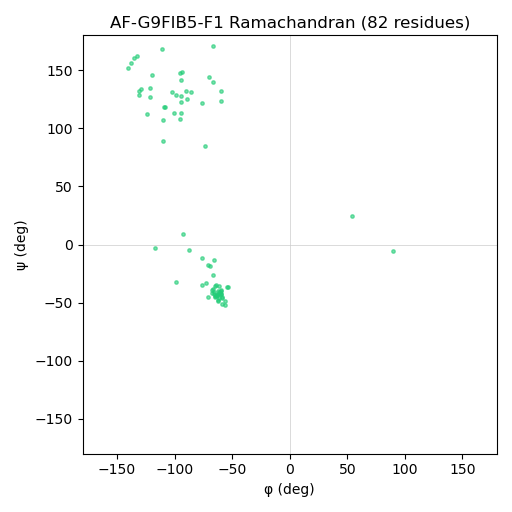M=3.409E-01  e=4.088E+00  Mycobacterium tuberculosis H37Rv

Mean predicted aligned error: 4.54 Å

pLDDT: mean 89.43, std 9.87, range [45.81, 96.12]